Protein AF-A0A383BBP7-F1 (afdb_monomer_lite)

Radius of gyration: 12.92 Å; chains: 1; bounding box: 26×16×39 Å

Organism: 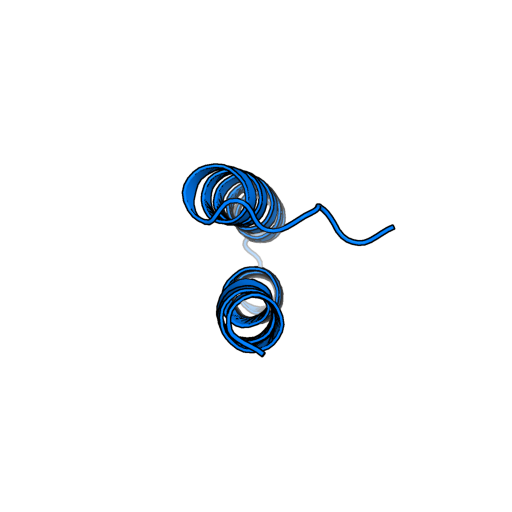NCBI:txid408172

Sequence (57 aa):
MGNDIKSGVGYLIPLSAVIGFVAVIVTGNYLLSILIPLAGILVWFIYMKIMEVPVPD

Foldseek 3Di:
DLLVVLVVVLVVLLVVLVVQLVVVVVVVPPVVSVVSNVVSVVVSVVSCVVSVHDDDD

pLDDT: mean 91.56, std 9.23, range [57.75, 98.25]

Structure (mmCIF, N/CA/C/O backbone):
data_AF-A0A383BBP7-F1
#
_entry.id   AF-A0A383BBP7-F1
#
loop_
_atom_site.group_PDB
_atom_site.id
_atom_site.type_symbol
_atom_site.label_atom_id
_atom_site.label_alt_id
_atom_site.label_comp_id
_atom_site.label_asym_id
_atom_site.label_entity_id
_atom_site.label_seq_id
_atom_site.pdbx_PDB_ins_code
_atom_site.Cartn_x
_atom_site.Cartn_y
_atom_site.Cartn_z
_atom_site.occupancy
_atom_site.B_iso_or_equiv
_atom_site.auth_seq_id
_atom_site.auth_comp_id
_atom_site.auth_asym_id
_atom_site.auth_atom_id
_atom_site.pdbx_PDB_model_num
ATOM 1 N N . MET A 1 1 ? 6.538 -0.817 -26.142 1.00 57.75 1 MET A N 1
ATOM 2 C CA . MET A 1 1 ? 6.529 -2.206 -25.630 1.00 57.75 1 MET A CA 1
ATOM 3 C C . MET A 1 1 ? 7.254 -2.359 -24.295 1.00 57.75 1 MET A C 1
ATOM 5 O O . MET A 1 1 ? 6.598 -2.678 -23.316 1.00 57.75 1 MET A O 1
ATOM 9 N N . GLY A 1 2 ? 8.574 -2.130 -24.198 1.00 66.94 2 GLY A N 1
ATOM 10 C CA . GLY A 1 2 ? 9.301 -2.311 -22.923 1.00 66.94 2 GLY A CA 1
ATOM 11 C C . GLY A 1 2 ? 8.853 -1.372 -21.791 1.00 66.94 2 GLY A C 1
ATOM 12 O O . GLY A 1 2 ? 8.742 -1.802 -20.646 1.00 66.94 2 GLY A O 1
ATOM 13 N N . ASN A 1 3 ? 8.537 -0.112 -22.116 1.00 72.50 3 ASN A N 1
ATOM 14 C CA . ASN A 1 3 ? 8.033 0.854 -21.134 1.00 72.50 3 ASN A CA 1
ATOM 15 C C . ASN A 1 3 ? 6.602 0.549 -20.670 1.00 72.50 3 ASN A C 1
ATOM 17 O O . ASN A 1 3 ? 6.283 0.781 -19.509 1.00 72.50 3 ASN A O 1
ATOM 21 N N . ASP A 1 4 ? 5.777 -0.040 -21.539 1.00 79.94 4 ASP A N 1
ATOM 22 C CA . ASP A 1 4 ? 4.392 -0.410 -21.214 1.00 79.94 4 ASP A CA 1
ATOM 23 C C . ASP A 1 4 ? 4.357 -1.525 -20.160 1.00 79.94 4 ASP A C 1
ATOM 25 O O . ASP A 1 4 ? 3.570 -1.479 -19.219 1.00 79.94 4 ASP A O 1
ATOM 29 N N . ILE A 1 5 ? 5.278 -2.491 -20.262 1.00 83.94 5 ILE A N 1
ATOM 30 C CA . ILE A 1 5 ? 5.423 -3.573 -19.278 1.00 83.94 5 ILE A CA 1
ATOM 31 C C . ILE A 1 5 ? 5.927 -3.022 -17.938 1.00 83.94 5 ILE A C 1
ATOM 33 O O . ILE A 1 5 ? 5.364 -3.346 -16.894 1.00 83.94 5 ILE A O 1
ATOM 37 N N . LYS A 1 6 ? 6.958 -2.166 -17.948 1.00 84.69 6 LYS A N 1
ATOM 38 C CA . LYS A 1 6 ? 7.478 -1.525 -16.726 1.00 84.69 6 LYS A CA 1
ATOM 39 C C . LYS A 1 6 ? 6.415 -0.661 -16.043 1.00 84.69 6 LYS A C 1
ATOM 41 O O . LYS A 1 6 ? 6.257 -0.730 -14.832 1.00 84.69 6 LYS A O 1
ATOM 46 N N . SER A 1 7 ? 5.655 0.114 -16.813 1.00 84.75 7 SER A N 1
ATOM 47 C CA . SER A 1 7 ? 4.541 0.913 -16.298 1.00 84.75 7 SER A CA 1
ATOM 48 C C . SER A 1 7 ? 3.450 0.019 -15.696 1.00 84.75 7 SER A C 1
ATOM 50 O O . SER A 1 7 ? 3.063 0.221 -14.547 1.00 84.75 7 SER A O 1
ATOM 52 N N . GLY A 1 8 ? 3.049 -1.043 -16.407 1.00 87.25 8 GLY A N 1
ATOM 53 C CA . GLY A 1 8 ? 2.084 -2.040 -15.935 1.00 87.25 8 GLY A CA 1
ATOM 54 C C . GLY A 1 8 ? 2.469 -2.676 -14.597 1.00 87.25 8 GLY A C 1
ATOM 55 O O . GLY A 1 8 ? 1.657 -2.724 -13.676 1.00 87.25 8 GLY A O 1
ATOM 56 N N . VAL A 1 9 ? 3.726 -3.108 -14.458 1.00 89.69 9 VAL A N 1
ATOM 57 C CA . VAL A 1 9 ? 4.258 -3.637 -13.190 1.00 89.69 9 VAL A CA 1
ATOM 58 C C . VAL A 1 9 ? 4.306 -2.547 -12.117 1.00 89.69 9 VAL A C 1
ATOM 60 O O . VAL A 1 9 ? 3.968 -2.806 -10.964 1.00 89.69 9 VAL A O 1
ATOM 63 N N . GLY A 1 10 ? 4.664 -1.318 -12.490 1.00 90.88 10 GLY A N 1
ATOM 64 C CA . GLY A 1 10 ? 4.675 -0.165 -11.595 1.00 90.88 10 GLY A CA 1
ATOM 65 C C . GLY A 1 10 ? 3.320 0.115 -10.948 1.00 90.88 10 GLY A C 1
ATOM 66 O O . GLY A 1 10 ? 3.286 0.406 -9.757 1.00 90.88 10 GLY A O 1
ATOM 67 N N . TYR A 1 11 ? 2.209 -0.042 -11.674 1.00 93.25 11 TYR A N 1
ATOM 68 C CA . TYR A 1 11 ? 0.854 0.169 -11.140 1.00 93.25 11 TYR A CA 1
ATOM 69 C C . TYR A 1 11 ? 0.437 -0.829 -10.049 1.00 93.25 11 TYR A C 1
ATOM 71 O O . TYR A 1 11 ? -0.498 -0.555 -9.293 1.00 93.25 11 TYR A O 1
ATOM 79 N N . LEU A 1 12 ? 1.145 -1.950 -9.891 1.00 95.81 12 LEU A N 1
ATOM 80 C CA . LEU A 1 12 ? 0.910 -2.861 -8.767 1.00 95.81 12 LEU A CA 1
ATOM 81 C C . LEU A 1 12 ? 1.261 -2.210 -7.423 1.00 95.81 12 LEU A C 1
ATOM 83 O O . LEU A 1 12 ? 0.648 -2.538 -6.408 1.00 95.81 12 LEU A O 1
ATOM 87 N N . ILE A 1 13 ? 2.200 -1.260 -7.412 1.00 95.94 13 ILE A N 1
ATOM 88 C CA . ILE A 1 13 ? 2.612 -0.533 -6.207 1.00 95.94 13 ILE A CA 1
ATOM 89 C C . ILE A 1 13 ? 1.452 0.314 -5.649 1.00 95.94 13 ILE A C 1
ATOM 91 O O . ILE A 1 13 ? 1.035 0.040 -4.520 1.00 95.94 13 ILE A O 1
ATOM 95 N N . PRO A 1 14 ? 0.857 1.278 -6.386 1.00 95.19 14 PRO A N 1
ATOM 96 C CA . PRO A 1 14 ? -0.283 2.039 -5.880 1.00 95.19 14 PRO A CA 1
ATOM 97 C C . PRO A 1 14 ? -1.504 1.150 -5.608 1.00 95.19 14 PRO A C 1
ATOM 99 O O . PRO A 1 14 ? -2.195 1.375 -4.616 1.00 95.19 14 PRO A O 1
ATOM 102 N N . LEU A 1 15 ? -1.737 0.092 -6.397 1.00 97.12 15 LEU A N 1
ATOM 103 C CA . LEU A 1 15 ? -2.804 -0.875 -6.114 1.00 97.12 15 LEU A CA 1
ATOM 104 C C . LEU A 1 15 ? -2.613 -1.544 -4.743 1.00 97.12 15 LEU A C 1
ATOM 106 O O . LEU A 1 15 ? -3.540 -1.581 -3.935 1.00 97.12 15 LEU A O 1
ATOM 110 N N . SER A 1 16 ? -1.406 -2.034 -4.451 1.00 97.44 16 SER A N 1
ATOM 111 C CA . SER A 1 16 ? -1.087 -2.633 -3.151 1.00 97.44 16 SER A CA 1
ATOM 112 C C . SER A 1 16 ? -1.235 -1.639 -1.997 1.00 97.44 16 SER A C 1
ATOM 114 O O . SER A 1 16 ? -1.692 -2.014 -0.918 1.00 97.44 16 SER A O 1
ATOM 116 N N . ALA A 1 17 ? -0.927 -0.361 -2.232 1.00 97.50 17 ALA A N 1
ATOM 117 C CA . ALA A 1 17 ? -1.075 0.696 -1.242 1.00 97.50 17 ALA A CA 1
ATOM 118 C C . ALA A 1 17 ? -2.553 0.956 -0.899 1.00 97.50 17 ALA A C 1
ATOM 120 O O . ALA A 1 17 ? -2.897 1.113 0.272 1.00 97.50 17 ALA A O 1
ATOM 121 N N . VAL A 1 18 ? -3.441 0.918 -1.900 1.00 97.94 18 VAL A N 1
ATOM 122 C CA . VAL A 1 18 ? -4.899 0.996 -1.702 1.00 97.94 18 VAL A CA 1
ATOM 123 C C . VAL A 1 18 ? -5.417 -0.223 -0.938 1.00 97.94 18 VAL A C 1
ATOM 125 O O . VAL A 1 18 ? -6.184 -0.071 0.011 1.00 97.94 18 VAL A O 1
ATOM 128 N N . ILE A 1 19 ? -4.970 -1.431 -1.295 1.00 98.25 19 ILE A N 1
ATOM 129 C CA . ILE A 1 19 ? -5.341 -2.658 -0.572 1.00 98.25 19 ILE A CA 1
ATOM 130 C C . ILE A 1 19 ? -4.893 -2.572 0.894 1.00 98.25 19 ILE A C 1
ATOM 132 O O . ILE A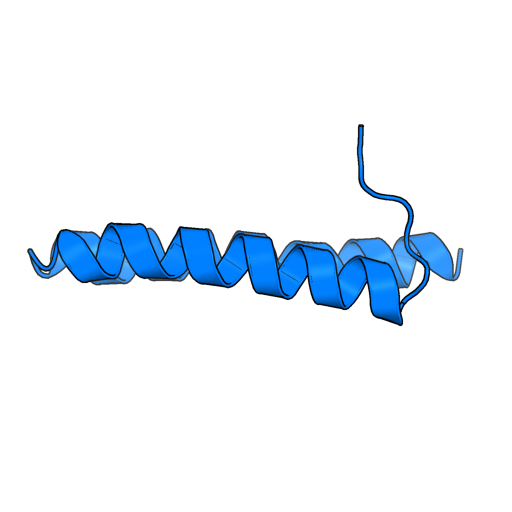 1 19 ? -5.677 -2.863 1.797 1.00 98.25 19 ILE A O 1
ATOM 136 N N . GLY A 1 20 ? -3.662 -2.117 1.145 1.00 97.75 20 GLY A N 1
ATOM 137 C CA . GLY A 1 20 ? -3.126 -1.925 2.492 1.00 97.75 20 GLY A CA 1
ATOM 138 C C . GLY A 1 20 ? -3.901 -0.881 3.301 1.00 97.75 20 GLY A C 1
ATOM 139 O O . GLY A 1 20 ? -4.196 -1.117 4.471 1.00 97.75 20 GLY A O 1
ATOM 140 N N . PHE A 1 21 ? -4.304 0.233 2.680 1.00 98.06 21 PHE A N 1
ATOM 141 C CA . PHE A 1 21 ? -5.189 1.222 3.303 1.00 98.06 21 PHE A CA 1
ATOM 142 C C . PHE A 1 21 ? -6.498 0.587 3.782 1.00 98.06 21 PHE A C 1
ATOM 144 O O . PHE A 1 21 ? -6.848 0.723 4.955 1.00 98.06 21 PHE A O 1
ATOM 151 N N . VAL A 1 22 ? -7.196 -0.134 2.897 1.00 98.12 22 VAL A N 1
ATOM 152 C CA . VAL A 1 22 ? -8.484 -0.772 3.217 1.00 98.12 22 VAL A CA 1
ATOM 153 C C . VAL A 1 22 ? -8.313 -1.831 4.307 1.00 98.12 22 VAL A C 1
ATOM 155 O O . VAL A 1 22 ? -9.114 -1.891 5.236 1.00 98.12 22 VAL A O 1
ATOM 158 N N . ALA A 1 23 ? -7.249 -2.633 4.249 1.00 97.94 23 ALA A N 1
ATOM 159 C CA . ALA A 1 23 ? -6.969 -3.647 5.261 1.00 97.94 23 ALA A CA 1
ATOM 160 C C . ALA A 1 23 ? -6.681 -3.045 6.646 1.00 97.94 23 ALA A C 1
ATOM 162 O O . ALA A 1 23 ? -7.066 -3.622 7.658 1.00 97.94 23 ALA A O 1
ATOM 163 N N . VAL A 1 24 ? -6.020 -1.886 6.714 1.00 98.19 24 VAL A N 1
ATOM 164 C CA . VAL A 1 24 ? -5.653 -1.264 7.993 1.00 98.19 24 VAL A CA 1
ATOM 165 C C . VAL A 1 24 ? -6.764 -0.384 8.552 1.00 98.19 24 VAL A C 1
ATOM 167 O O . VAL A 1 24 ? -6.980 -0.399 9.764 1.00 98.19 24 VAL A O 1
ATOM 170 N N . ILE A 1 25 ? -7.528 0.329 7.720 1.00 97.81 25 ILE A N 1
ATOM 171 C CA . ILE A 1 25 ? -8.615 1.183 8.219 1.00 97.81 25 ILE A CA 1
ATOM 172 C C . ILE A 1 25 ? -9.699 0.374 8.946 1.00 97.81 25 ILE A C 1
ATOM 174 O O . ILE A 1 25 ? -10.211 0.834 9.964 1.00 97.81 25 ILE A O 1
ATOM 178 N N . VAL A 1 26 ? -9.984 -0.862 8.511 1.00 97.69 26 VAL A N 1
ATOM 179 C CA . VAL A 1 26 ? -10.959 -1.743 9.187 1.00 97.69 26 VAL A CA 1
ATOM 180 C C . VAL A 1 26 ?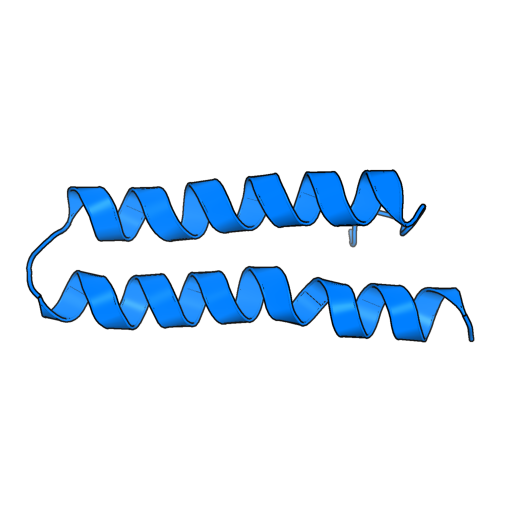 -10.505 -2.202 10.576 1.00 97.69 26 VAL A C 1
ATOM 182 O O . VAL A 1 26 ? -11.332 -2.622 11.378 1.00 97.69 26 VAL A O 1
ATOM 185 N N . THR A 1 27 ? -9.213 -2.084 10.896 1.00 97.69 27 THR A N 1
ATOM 186 C CA . THR A 1 27 ? -8.677 -2.375 12.239 1.00 97.69 27 THR A CA 1
ATOM 187 C C . THR A 1 27 ? -8.837 -1.204 13.214 1.00 97.69 27 THR A C 1
ATOM 189 O O . THR A 1 27 ? -8.476 -1.323 14.382 1.00 97.69 27 THR A O 1
ATOM 192 N N . GLY A 1 28 ? -9.342 -0.054 12.747 1.00 96.88 28 GLY A N 1
ATOM 193 C CA . GLY A 1 28 ? -9.446 1.180 13.530 1.00 96.88 28 GLY A CA 1
ATOM 194 C C . GLY A 1 28 ? -8.125 1.945 13.678 1.00 96.88 28 GLY A C 1
ATOM 195 O O . GLY A 1 28 ? -8.080 2.961 14.370 1.00 96.88 28 GLY A O 1
ATOM 196 N N . ASN A 1 29 ? -7.041 1.500 13.029 1.00 97.62 29 ASN A N 1
ATOM 197 C CA . ASN A 1 29 ? -5.761 2.203 13.052 1.00 97.62 29 ASN A CA 1
ATOM 198 C C . ASN A 1 29 ? -5.691 3.287 11.963 1.00 97.62 29 ASN A C 1
ATOM 200 O O . ASN A 1 29 ? -5.138 3.086 10.881 1.00 97.62 29 ASN A O 1
ATOM 204 N N . TYR A 1 30 ? -6.259 4.455 12.266 1.00 95.69 30 TYR A N 1
ATOM 205 C CA . TYR A 1 30 ? -6.379 5.564 11.314 1.00 95.69 30 TYR A CA 1
ATOM 206 C C . TYR A 1 30 ? -5.045 6.224 10.945 1.00 95.69 30 TYR A C 1
ATOM 208 O O . TYR A 1 30 ? -4.875 6.700 9.827 1.00 95.69 30 TYR A O 1
ATOM 216 N N . LEU A 1 31 ? -4.077 6.256 11.868 1.00 97.38 31 LEU A N 1
ATOM 217 C CA . LEU A 1 31 ? -2.765 6.829 11.568 1.00 97.38 31 LEU A CA 1
ATOM 218 C C . LEU A 1 31 ? -2.032 5.967 10.535 1.00 97.38 31 LEU A C 1
ATOM 220 O O . LEU A 1 31 ? -1.578 6.481 9.514 1.00 97.38 31 LEU A O 1
ATOM 224 N N . LEU A 1 32 ? -1.955 4.650 10.763 1.00 97.06 32 LEU A N 1
ATOM 225 C CA . LEU A 1 32 ? -1.313 3.747 9.808 1.00 97.06 32 LEU A CA 1
ATOM 226 C C . LEU A 1 32 ? -2.078 3.661 8.489 1.00 97.06 32 LEU A C 1
ATOM 228 O O . LEU A 1 32 ? -1.441 3.546 7.443 1.00 97.06 32 LEU A O 1
ATOM 232 N N . SER A 1 33 ? -3.411 3.757 8.510 1.00 97.12 33 SER A N 1
ATOM 233 C CA . SER A 1 33 ? -4.184 3.746 7.271 1.00 97.12 33 SER A CA 1
ATOM 234 C C . SER A 1 33 ? -3.827 4.935 6.376 1.00 97.12 33 SER A C 1
ATOM 236 O O . SER A 1 33 ? -3.776 4.766 5.171 1.00 97.12 33 SER A O 1
ATOM 238 N N . ILE A 1 34 ? -3.467 6.101 6.917 1.00 95.69 34 ILE A N 1
ATOM 239 C CA . ILE A 1 34 ? -2.988 7.236 6.107 1.00 95.69 34 ILE A CA 1
ATOM 240 C C . ILE A 1 34 ? -1.520 7.059 5.692 1.00 95.69 34 ILE A C 1
ATOM 242 O O . ILE A 1 34 ? -1.145 7.375 4.560 1.00 95.69 34 ILE A O 1
ATOM 246 N N . LEU A 1 35 ? -0.676 6.537 6.586 1.00 98.06 35 LEU A N 1
ATOM 247 C CA . LEU A 1 35 ? 0.756 6.380 6.316 1.00 98.06 35 LEU A CA 1
ATOM 248 C C . LEU A 1 35 ? 1.053 5.353 5.213 1.00 98.06 35 LEU A C 1
ATOM 250 O O . LEU A 1 35 ? 2.000 5.547 4.454 1.00 98.06 35 LEU A O 1
ATOM 254 N N . ILE A 1 36 ? 0.252 4.294 5.083 1.00 97.69 36 ILE A N 1
ATOM 255 C CA . ILE A 1 36 ? 0.427 3.265 4.044 1.00 97.69 36 ILE A CA 1
ATOM 256 C C . ILE A 1 36 ? 0.309 3.823 2.613 1.00 97.69 36 ILE A C 1
ATOM 258 O O . ILE A 1 36 ? 1.260 3.658 1.849 1.00 97.69 36 ILE A O 1
ATOM 262 N N . PRO A 1 37 ? -0.789 4.488 2.210 1.00 97.50 37 PRO A N 1
ATOM 263 C CA . PRO A 1 37 ? -0.908 5.074 0.881 1.00 97.50 37 PRO A CA 1
ATOM 264 C C . PRO A 1 37 ? 0.114 6.189 0.642 1.00 97.50 37 PRO A C 1
ATOM 266 O O . PRO A 1 37 ? 0.636 6.289 -0.468 1.00 97.50 37 PRO A O 1
ATOM 269 N N . LEU A 1 38 ? 0.483 6.960 1.674 1.00 97.62 38 LEU A N 1
ATOM 270 C CA . LEU A 1 38 ? 1.560 7.949 1.570 1.00 97.62 38 LEU A CA 1
ATOM 271 C C . LEU A 1 38 ? 2.918 7.291 1.266 1.00 97.62 38 LEU A C 1
ATOM 273 O O . LEU A 1 38 ? 3.638 7.728 0.374 1.00 97.62 38 LEU A O 1
ATOM 277 N N . ALA A 1 39 ? 3.273 6.216 1.968 1.00 97.62 39 ALA A N 1
ATOM 278 C CA . ALA A 1 39 ? 4.488 5.464 1.671 1.00 97.62 39 ALA A CA 1
ATOM 279 C C . ALA A 1 39 ? 4.414 4.800 0.286 1.00 97.62 39 ALA A C 1
ATOM 281 O O . ALA A 1 39 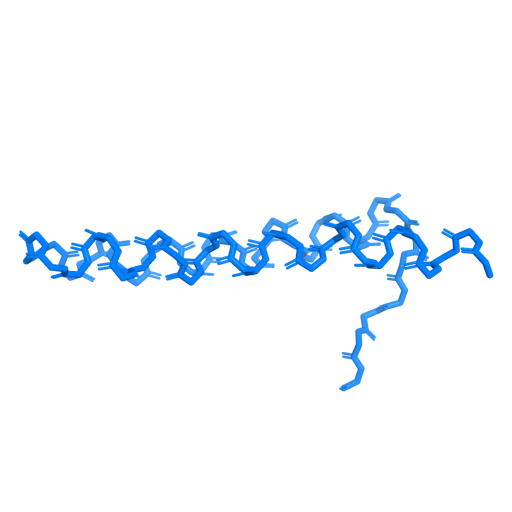? 5.382 4.835 -0.470 1.00 97.62 39 ALA A O 1
ATOM 282 N N . GLY A 1 40 ? 3.255 4.249 -0.078 1.00 97.12 40 GLY A N 1
ATOM 283 C CA . GLY A 1 40 ? 3.027 3.593 -1.362 1.00 97.12 40 GLY A CA 1
ATOM 284 C C . GLY A 1 40 ? 3.233 4.517 -2.560 1.00 97.12 40 GLY A C 1
ATOM 285 O O . GLY A 1 40 ? 3.922 4.132 -3.505 1.00 97.12 40 GLY A O 1
ATOM 286 N N . ILE A 1 41 ? 2.712 5.750 -2.515 1.00 95.56 41 ILE A N 1
ATOM 287 C CA . ILE A 1 41 ? 2.922 6.721 -3.600 1.00 95.56 41 ILE A CA 1
ATOM 288 C C . ILE A 1 41 ? 4.396 7.138 -3.705 1.00 95.56 41 ILE A C 1
ATOM 290 O O . ILE A 1 41 ? 4.939 7.201 -4.807 1.00 95.56 41 ILE A O 1
ATOM 294 N N . LEU A 1 42 ? 5.083 7.335 -2.574 1.00 96.56 42 LEU A N 1
ATOM 295 C CA . LEU A 1 42 ? 6.508 7.679 -2.564 1.00 96.56 42 LEU A CA 1
ATOM 296 C C . LEU A 1 42 ? 7.367 6.550 -3.152 1.00 96.56 42 LEU A C 1
ATOM 298 O O . LEU A 1 42 ? 8.248 6.806 -3.973 1.00 96.56 42 LEU A O 1
ATOM 302 N N . VAL A 1 43 ? 7.082 5.296 -2.790 1.00 96.75 43 VAL A N 1
ATOM 303 C CA . VAL A 1 43 ? 7.749 4.118 -3.365 1.00 96.75 43 VAL A CA 1
ATOM 304 C C . VAL A 1 43 ? 7.469 4.012 -4.863 1.00 96.75 43 VAL A C 1
ATOM 306 O O . VAL A 1 43 ? 8.378 3.701 -5.633 1.00 96.75 43 VAL A O 1
ATOM 309 N N . TRP A 1 44 ? 6.248 4.316 -5.303 1.00 95.56 44 TRP A N 1
ATOM 310 C CA . TRP A 1 44 ? 5.912 4.296 -6.723 1.00 95.56 44 TRP A CA 1
ATOM 311 C C . TRP A 1 44 ? 6.666 5.371 -7.517 1.00 95.56 44 TRP A C 1
ATOM 313 O O . TRP A 1 44 ? 7.184 5.084 -8.596 1.00 95.56 44 TRP A O 1
ATOM 323 N N . PHE A 1 45 ? 6.832 6.575 -6.966 1.00 93.50 45 PHE A N 1
ATOM 324 C CA . PHE A 1 45 ? 7.650 7.626 -7.583 1.00 93.50 45 PHE A CA 1
ATOM 325 C C . PHE A 1 45 ? 9.122 7.220 -7.699 1.00 93.50 45 PHE A C 1
ATOM 327 O O . PHE A 1 45 ? 9.741 7.433 -8.744 1.00 93.50 45 PHE A O 1
ATOM 334 N N . ILE A 1 46 ? 9.671 6.573 -6.668 1.00 95.12 46 ILE A N 1
ATOM 335 C CA . ILE A 1 46 ? 11.030 6.018 -6.711 1.00 95.12 46 ILE A CA 1
ATOM 336 C C . ILE A 1 46 ? 11.134 4.942 -7.798 1.00 95.12 46 ILE A C 1
ATOM 338 O O . ILE A 1 46 ? 12.074 4.969 -8.592 1.00 95.12 46 ILE A O 1
ATOM 342 N N . TYR A 1 47 ? 10.158 4.034 -7.887 1.00 94.25 47 TYR A N 1
ATOM 343 C CA . TYR A 1 47 ? 10.112 3.009 -8.930 1.00 94.25 47 TYR A CA 1
ATOM 344 C C . TYR A 1 47 ? 10.121 3.624 -10.332 1.00 94.25 47 TYR A C 1
ATOM 346 O O . TYR A 1 47 ? 10.937 3.230 -11.164 1.00 94.25 47 TYR A O 1
ATOM 354 N N . MET A 1 48 ? 9.262 4.616 -10.589 1.00 91.62 48 MET A N 1
ATOM 355 C CA . MET A 1 48 ? 9.201 5.294 -11.887 1.00 91.62 48 MET A CA 1
ATOM 356 C C . MET A 1 48 ? 10.531 5.959 -12.237 1.00 91.62 48 MET A C 1
ATOM 358 O O . MET A 1 48 ? 11.002 5.834 -13.368 1.00 91.62 48 MET 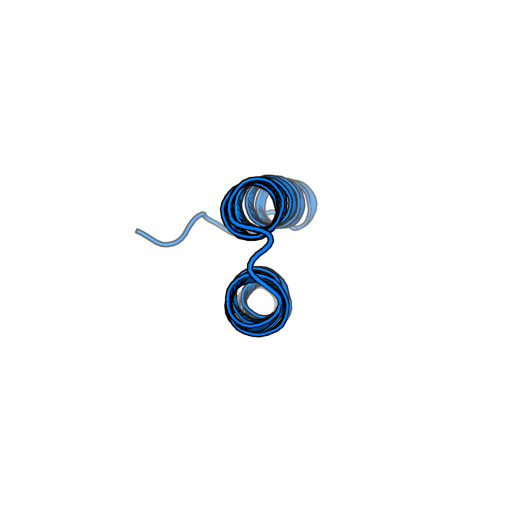A O 1
ATOM 362 N N . LYS A 1 49 ? 11.190 6.579 -11.250 1.00 92.19 49 LYS A N 1
ATOM 363 C CA . LYS A 1 49 ? 12.505 7.192 -11.442 1.00 92.19 49 LYS A CA 1
ATOM 364 C C . LYS A 1 49 ? 13.589 6.168 -11.784 1.00 92.19 49 LYS A C 1
ATOM 366 O O . LYS A 1 49 ? 14.375 6.425 -12.689 1.00 92.19 49 LYS A O 1
ATOM 371 N N . ILE A 1 50 ? 13.628 5.031 -11.087 1.00 92.94 50 ILE A N 1
ATOM 372 C CA . ILE A 1 50 ? 14.609 3.954 -11.319 1.00 92.94 50 ILE A CA 1
ATOM 373 C C . ILE A 1 50 ? 14.379 3.281 -12.674 1.00 92.94 50 ILE A C 1
ATOM 375 O O . ILE A 1 50 ? 15.329 2.938 -13.371 1.00 92.94 50 ILE A O 1
ATOM 379 N N . MET A 1 51 ? 13.118 3.077 -13.044 1.00 91.94 51 MET A N 1
ATOM 380 C CA . MET A 1 51 ? 12.750 2.341 -14.251 1.00 91.94 51 MET A CA 1
ATOM 381 C C . MET A 1 51 ? 12.695 3.211 -15.509 1.00 91.94 51 MET A C 1
ATOM 383 O O . MET A 1 51 ? 12.449 2.663 -16.588 1.00 91.94 51 MET A O 1
ATOM 387 N N . GLU A 1 52 ? 12.945 4.518 -15.361 1.00 89.19 52 GLU A N 1
ATOM 388 C CA . GLU A 1 52 ? 12.833 5.551 -16.400 1.00 89.19 52 GLU A CA 1
ATOM 389 C C . GLU A 1 52 ? 11.444 5.564 -17.059 1.00 89.19 52 GLU A C 1
ATOM 391 O O . GLU A 1 52 ? 11.280 5.814 -18.255 1.00 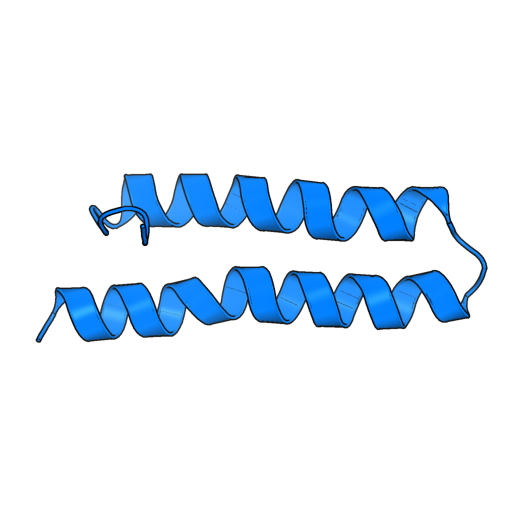89.19 52 GLU A O 1
ATOM 396 N N . VAL A 1 53 ? 10.421 5.273 -16.253 1.00 84.75 53 VAL A N 1
ATOM 397 C CA . VAL A 1 53 ? 9.022 5.330 -16.672 1.00 84.75 53 VAL A CA 1
ATOM 398 C C . VAL A 1 53 ? 8.546 6.772 -16.479 1.00 84.75 53 VAL A C 1
ATOM 400 O O . VAL A 1 53 ? 8.710 7.311 -15.381 1.00 84.75 53 VAL A O 1
ATOM 403 N N . PRO A 1 54 ? 7.984 7.421 -17.514 1.00 80.00 54 PRO A N 1
ATOM 404 C CA . PRO A 1 54 ? 7.400 8.744 -17.355 1.00 80.00 54 PRO A CA 1
ATOM 405 C C . PRO A 1 54 ? 6.266 8.683 -16.333 1.00 80.00 54 PRO A C 1
ATOM 407 O O . PRO A 1 54 ? 5.494 7.723 -16.305 1.00 80.00 54 PRO A O 1
ATOM 410 N N . VAL A 1 55 ? 6.189 9.705 -15.484 1.00 74.62 55 VAL A N 1
ATOM 411 C CA . VAL A 1 55 ? 5.067 9.845 -14.555 1.00 74.62 55 VAL A CA 1
ATOM 412 C C . VAL A 1 55 ? 3.794 10.012 -15.394 1.00 74.62 55 VAL A C 1
ATOM 414 O O . VAL A 1 55 ? 3.821 10.820 -16.322 1.00 74.62 55 VAL A O 1
ATOM 417 N N . PRO A 1 56 ? 2.727 9.235 -15.133 1.00 71.75 56 PRO A N 1
ATOM 418 C CA . PRO A 1 56 ? 1.451 9.423 -15.812 1.00 71.75 56 PRO A CA 1
ATOM 419 C C . PRO A 1 56 ? 0.911 10.832 -15.541 1.00 71.75 56 PRO A C 1
ATOM 421 O O . PRO A 1 56 ? 0.970 11.278 -14.392 1.00 71.75 56 PRO A O 1
ATOM 424 N N . ASP A 1 57 ? 0.417 11.499 -16.587 1.00 69.56 57 ASP A N 1
ATOM 425 C CA . ASP A 1 57 ? -0.263 12.800 -16.488 1.00 69.56 57 ASP A CA 1
ATOM 426 C C . ASP A 1 57 ? -1.600 12.704 -15.729 1.00 69.56 57 ASP A C 1
ATOM 428 O O . ASP A 1 57 ? -2.305 11.674 -15.878 1.00 69.56 57 ASP A O 1
#

Secondary structure (DSSP, 8-state):
-HHHHHHHHHTHHHHHHHHHHHHHHTTT-HHHHHHHHHHHHHHHHHHHHHHTPPPP-